Protein AF-A0A9E2HZ83-F1 (afdb_monomer)

Solvent-accessible surface area (backbone atoms only — not comparable to full-atom values): 4566 Å² total; per-residue (Å²): 135,85,84,52,80,85,37,61,69,48,35,45,56,51,20,62,61,38,40,78,82,33,53,73,57,18,46,54,45,37,55,59,38,34,74,79,39,78,81,46,46,66,50,28,46,51,46,12,53,54,28,43,77,72,69,38,53,71,62,12,48,53,30,39,50,53,26,52,53,51,60,69,71,46,75,78,78,79,76,77,126

Radius of gyration: 13.65 Å; Cα contacts (8 Å, |Δi|>4): 72; chains: 1; bounding box: 25×32×40 Å

Structure (mmCIF, N/CA/C/O backbone):
data_AF-A0A9E2HZ83-F1
#
_entry.id   AF-A0A9E2HZ83-F1
#
loop_
_atom_site.group_PDB
_atom_site.id
_atom_site.type_symbol
_atom_site.label_atom_id
_atom_site.labe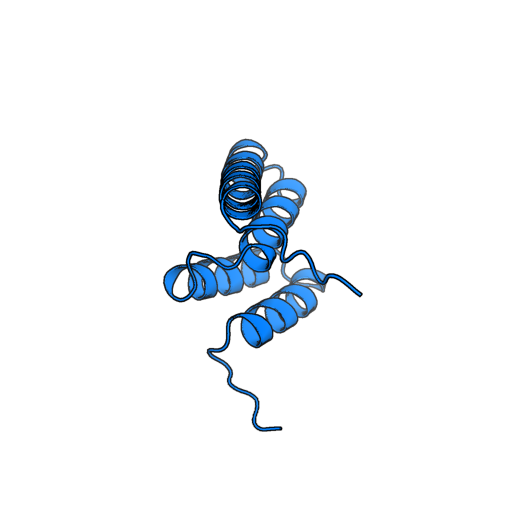l_al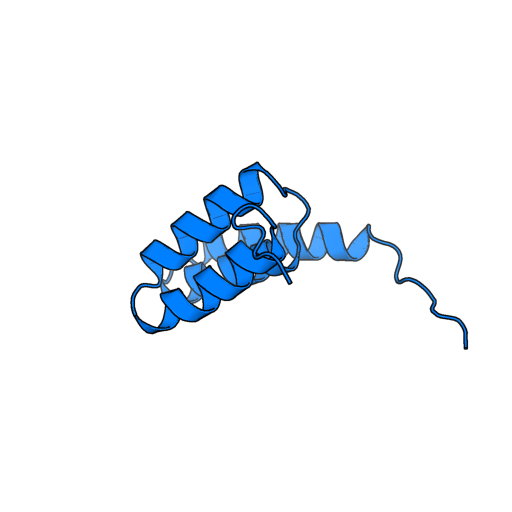t_id
_atom_site.label_comp_id
_atom_site.label_asym_id
_atom_site.label_entity_id
_atom_site.label_seq_id
_atom_site.pdbx_PDB_ins_code
_atom_site.Cartn_x
_atom_site.Cartn_y
_atom_site.Cartn_z
_atom_site.occupancy
_atom_site.B_iso_or_equiv
_atom_site.auth_seq_id
_atom_site.auth_comp_id
_atom_site.auth_asym_id
_atom_site.auth_atom_id
_atom_site.pdbx_PDB_model_num
ATOM 1 N N . ALA A 1 1 ? -0.184 -12.612 -24.912 1.00 51.31 1 ALA A N 1
ATOM 2 C CA . ALA A 1 1 ? 0.648 -11.849 -23.958 1.00 51.31 1 ALA A CA 1
ATOM 3 C C . ALA A 1 1 ? 0.862 -12.699 -22.709 1.00 51.31 1 ALA A C 1
ATOM 5 O O . ALA A 1 1 ? -0.119 -13.155 -22.136 1.00 51.31 1 ALA A O 1
ATOM 6 N N . LYS A 1 2 ? 2.111 -12.993 -22.327 1.00 52.59 2 LYS A N 1
ATOM 7 C CA . LYS A 1 2 ? 2.410 -13.783 -21.121 1.00 52.59 2 LYS A CA 1
ATOM 8 C C . LYS A 1 2 ? 2.230 -12.856 -19.917 1.00 52.59 2 LYS A C 1
ATOM 10 O O . LYS A 1 2 ? 2.906 -11.833 -19.845 1.00 52.59 2 LYS A O 1
ATOM 15 N N . LEU A 1 3 ? 1.283 -13.158 -19.030 1.00 57.75 3 LEU A N 1
ATOM 16 C CA . LEU A 1 3 ? 1.124 -12.408 -17.785 1.00 57.75 3 LEU A CA 1
ATOM 17 C C . LEU A 1 3 ? 2.440 -12.529 -17.011 1.00 57.75 3 LEU A C 1
ATOM 19 O O . LEU A 1 3 ? 2.902 -13.636 -16.746 1.00 57.75 3 LEU A O 1
ATOM 23 N N . ALA A 1 4 ? 3.070 -11.396 -16.713 1.00 67.06 4 ALA A N 1
ATOM 24 C CA . ALA A 1 4 ? 4.220 -11.329 -15.828 1.00 67.06 4 ALA A CA 1
ATOM 25 C C . ALA A 1 4 ? 3.677 -11.002 -14.432 1.00 67.06 4 ALA A C 1
ATOM 27 O O . ALA A 1 4 ? 3.471 -9.820 -14.138 1.00 67.06 4 ALA A O 1
ATOM 28 N N . PRO A 1 5 ? 3.405 -12.007 -13.576 1.00 67.69 5 PRO A N 1
ATOM 29 C CA . PRO A 1 5 ? 2.737 -11.793 -12.291 1.00 67.69 5 PRO A CA 1
ATOM 30 C C . PRO A 1 5 ? 3.529 -10.897 -11.328 1.00 67.69 5 PRO A C 1
ATOM 32 O O . PRO A 1 5 ? 2.979 -10.396 -10.356 1.00 67.69 5 PRO A O 1
ATOM 35 N N . GLN A 1 6 ? 4.815 -10.671 -11.612 1.00 75.06 6 GLN A N 1
ATOM 36 C CA . GLN A 1 6 ? 5.693 -9.776 -10.856 1.00 75.06 6 GLN A CA 1
ATOM 37 C C . GLN A 1 6 ? 5.822 -8.370 -11.468 1.00 75.06 6 GLN A C 1
ATOM 39 O O . GLN A 1 6 ? 6.574 -7.544 -10.952 1.00 75.06 6 GLN A O 1
ATOM 44 N N . SER A 1 7 ? 5.143 -8.092 -12.586 1.00 83.94 7 SER A N 1
ATOM 45 C CA . SER A 1 7 ? 5.125 -6.741 -13.148 1.00 83.94 7 SER A CA 1
ATOM 46 C C . SER A 1 7 ? 4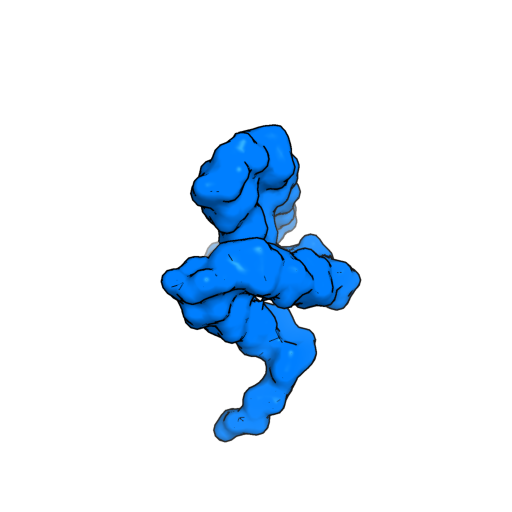.257 -5.833 -12.281 1.00 83.94 7 SER A C 1
ATOM 48 O O . SER A 1 7 ? 3.141 -6.210 -11.919 1.00 83.94 7 SER A O 1
ATOM 50 N N . ALA A 1 8 ? 4.752 -4.624 -12.007 1.00 84.75 8 ALA A N 1
ATOM 51 C CA . ALA A 1 8 ? 4.038 -3.611 -11.229 1.00 84.75 8 ALA A CA 1
ATOM 52 C C . ALA A 1 8 ? 2.602 -3.414 -11.742 1.00 84.75 8 ALA A C 1
ATOM 54 O O . ALA A 1 8 ? 1.637 -3.451 -10.984 1.00 84.75 8 ALA A O 1
ATOM 55 N N . ARG A 1 9 ? 2.450 -3.340 -13.073 1.00 88.38 9 ARG A N 1
ATOM 56 C CA . ARG A 1 9 ? 1.157 -3.182 -13.748 1.00 88.38 9 ARG A CA 1
ATOM 57 C C . ARG A 1 9 ? 0.198 -4.345 -13.491 1.00 88.38 9 ARG A C 1
ATOM 59 O O . ARG A 1 9 ? -0.987 -4.104 -13.285 1.00 88.38 9 ARG A O 1
ATOM 66 N N . TYR A 1 10 ? 0.677 -5.591 -13.513 1.00 90.25 10 TYR A N 1
ATOM 67 C CA . TYR A 1 10 ? -0.180 -6.739 -13.207 1.00 90.25 10 TYR A CA 1
ATOM 68 C C . TYR A 1 10 ? -0.623 -6.717 -11.744 1.00 90.25 10 TYR A C 1
ATOM 70 O O . TYR A 1 10 ? -1.808 -6.875 -11.465 1.00 90.25 10 TYR A O 1
ATOM 78 N N . GLN A 1 11 ? 0.314 -6.484 -10.822 1.00 91.19 11 GLN A N 1
ATOM 79 C CA . GLN A 1 11 ? 0.025 -6.440 -9.387 1.00 91.19 11 GLN A CA 1
ATOM 80 C C . GLN A 1 11 ? -0.956 -5.311 -9.046 1.00 91.19 11 GLN A C 1
ATOM 82 O O . GLN A 1 11 ? -1.867 -5.526 -8.251 1.00 91.19 11 GLN A O 1
ATOM 87 N N . TYR A 1 12 ? -0.831 -4.158 -9.708 1.00 93.00 12 TYR A N 1
ATOM 88 C CA . TYR A 1 12 ? -1.782 -3.054 -9.611 1.00 93.00 12 TYR A CA 1
ATOM 89 C C . TYR A 1 12 ? -3.191 -3.463 -10.061 1.00 93.00 12 TYR A C 1
ATOM 91 O O . TYR A 1 12 ? -4.137 -3.348 -9.286 1.00 93.00 12 TYR A O 1
ATOM 99 N N . VAL A 1 13 ? -3.346 -3.991 -11.283 1.00 93.44 13 VAL A N 1
ATOM 100 C CA . VAL A 1 13 ? -4.669 -4.385 -11.808 1.00 93.44 13 VAL A CA 1
ATOM 101 C C . VAL A 1 13 ? -5.298 -5.483 -10.948 1.00 93.44 13 VAL A C 1
ATOM 103 O O . VAL A 1 13 ? -6.492 -5.433 -10.657 1.00 93.44 13 VAL A O 1
ATOM 106 N N . TYR A 1 14 ? -4.493 -6.448 -10.498 1.00 93.75 14 TYR A N 1
ATOM 107 C CA . TYR A 1 14 ? -4.944 -7.496 -9.589 1.00 93.75 14 TYR A CA 1
ATOM 108 C C . TYR A 1 14 ? -5.435 -6.922 -8.253 1.00 93.75 14 TYR A C 1
ATOM 110 O O . TYR A 1 14 ? -6.517 -7.287 -7.798 1.00 93.75 14 TYR A O 1
ATOM 118 N N . ALA A 1 15 ? -4.695 -5.989 -7.649 1.00 94.88 15 ALA A N 1
ATOM 119 C CA . ALA A 1 15 ? -5.110 -5.341 -6.409 1.00 94.88 15 ALA A CA 1
ATOM 120 C C . ALA A 1 15 ? -6.397 -4.519 -6.576 1.00 94.88 15 ALA A C 1
ATOM 122 O O . ALA A 1 15 ? -7.255 -4.563 -5.700 1.00 94.88 15 ALA A O 1
ATOM 123 N N . VAL A 1 16 ? -6.567 -3.827 -7.708 1.00 95.06 16 VAL A N 1
ATOM 124 C CA . VAL A 1 16 ? -7.800 -3.080 -8.010 1.00 95.06 16 VAL A CA 1
ATOM 125 C C . VAL A 1 16 ? -9.012 -4.006 -8.093 1.00 95.06 16 VAL A C 1
ATOM 127 O O . VAL A 1 16 ? -10.068 -3.681 -7.553 1.00 95.06 16 VAL A O 1
ATOM 130 N N . ALA A 1 17 ? -8.868 -5.172 -8.726 1.00 96.12 17 ALA A N 1
ATOM 131 C CA . ALA A 1 17 ? -9.929 -6.174 -8.750 1.00 96.12 17 ALA A CA 1
ATOM 132 C C . ALA A 1 17 ? -10.208 -6.738 -7.345 1.00 96.12 17 ALA A C 1
ATOM 134 O O . ALA A 1 17 ? -11.364 -6.837 -6.940 1.00 96.12 17 ALA A O 1
ATOM 135 N N . LEU A 1 18 ? -9.156 -7.050 -6.581 1.00 96.75 18 LEU A N 1
ATOM 136 C CA . LEU A 1 18 ? -9.264 -7.608 -5.232 1.00 96.75 18 LEU A CA 1
ATOM 137 C C . LEU A 1 18 ? -9.933 -6.643 -4.242 1.00 96.75 18 LEU A C 1
ATOM 139 O O . LEU A 1 18 ? -10.694 -7.078 -3.381 1.00 96.75 18 LEU A O 1
ATOM 143 N N . ALA A 1 19 ? -9.705 -5.336 -4.386 1.00 96.00 19 ALA A N 1
ATOM 144 C CA . ALA A 1 19 ? -10.255 -4.312 -3.500 1.00 96.00 19 ALA A CA 1
ATOM 145 C C . ALA A 1 19 ? -11.792 -4.259 -3.494 1.00 96.00 19 ALA A C 1
ATOM 147 O O . ALA A 1 19 ? -12.370 -3.720 -2.554 1.00 96.00 19 ALA A O 1
ATOM 148 N N . GLN A 1 20 ? -12.460 -4.838 -4.498 1.00 95.00 20 GLN A N 1
ATOM 149 C CA . GLN A 1 20 ? -13.923 -4.936 -4.530 1.00 95.00 20 GLN A CA 1
ATOM 150 C C . GLN A 1 20 ? -14.478 -5.813 -3.399 1.00 95.00 20 GLN A C 1
ATOM 152 O O . GLN A 1 20 ? -15.611 -5.615 -2.971 1.00 95.00 20 GLN A O 1
ATOM 157 N N . THR A 1 21 ? -13.686 -6.772 -2.913 1.00 96.88 21 THR A N 1
ATOM 158 C CA . THR A 1 21 ? -14.102 -7.731 -1.879 1.00 96.88 21 THR A CA 1
ATOM 159 C C . THR A 1 21 ? -13.172 -7.761 -0.667 1.00 96.88 21 THR A C 1
ATOM 161 O O . THR A 1 21 ? -13.608 -8.126 0.419 1.00 96.88 21 THR A O 1
ATOM 164 N N . ASP A 1 22 ? -11.898 -7.395 -0.829 1.00 97.38 22 ASP A N 1
ATOM 165 C CA . ASP A 1 22 ? -10.879 -7.429 0.226 1.00 97.38 22 ASP A CA 1
ATOM 166 C C . ASP A 1 22 ? -9.888 -6.263 0.070 1.00 97.38 22 ASP A C 1
ATOM 168 O O . ASP A 1 22 ? -8.797 -6.394 -0.493 1.00 97.38 22 ASP A O 1
ATOM 172 N N . VAL A 1 23 ? -10.272 -5.092 0.589 1.00 97.06 23 VAL A N 1
ATOM 173 C CA . VAL A 1 23 ? -9.400 -3.905 0.630 1.00 97.06 23 VAL A CA 1
ATOM 174 C C . VAL A 1 23 ? -8.092 -4.180 1.398 1.00 97.06 23 VAL A C 1
ATOM 176 O O . VAL A 1 23 ? -7.025 -3.852 0.872 1.00 97.06 23 VAL A O 1
ATOM 179 N N . PRO A 1 24 ? -8.0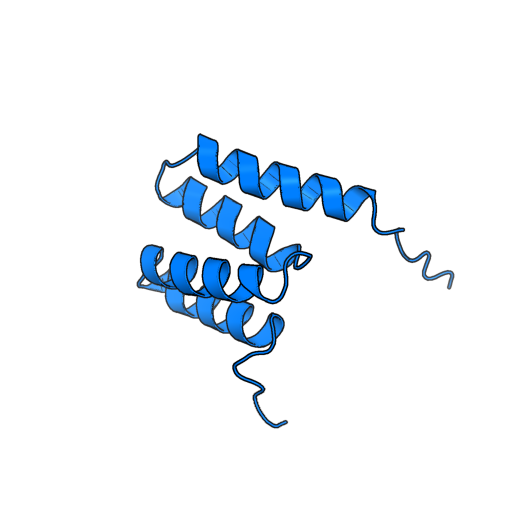94 -4.816 2.591 1.00 97.50 24 PRO A N 1
ATOM 180 C CA . PRO A 1 24 ? -6.851 -5.202 3.265 1.00 97.50 24 PRO A CA 1
ATOM 181 C C . PRO A 1 24 ? -5.935 -6.102 2.423 1.00 97.50 24 PRO A C 1
ATO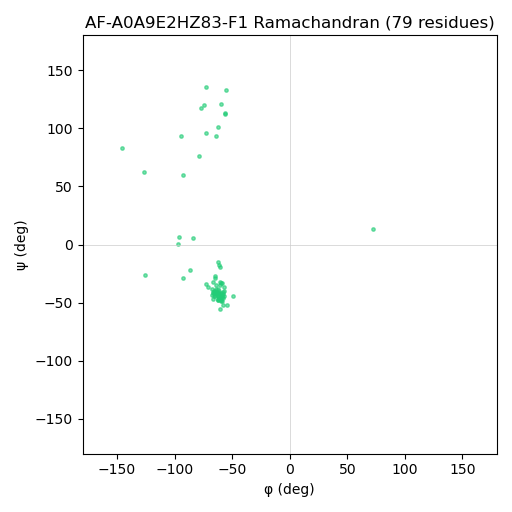M 183 O O . PRO A 1 24 ? -4.717 -5.919 2.434 1.00 97.50 24 PRO A O 1
ATOM 186 N N . GLY A 1 25 ? -6.490 -7.065 1.686 1.00 97.44 25 GLY A N 1
ATOM 187 C CA . GLY A 1 25 ? -5.737 -7.919 0.767 1.00 97.44 25 GLY A CA 1
ATOM 188 C C . GLY A 1 25 ? -5.127 -7.144 -0.396 1.00 97.44 25 GLY A C 1
ATOM 189 O O . GLY A 1 25 ? -3.943 -7.322 -0.695 1.00 97.44 25 GLY A O 1
ATOM 190 N N . ALA A 1 26 ? -5.892 -6.234 -1.002 1.00 97.56 26 ALA A N 1
ATOM 191 C CA . ALA A 1 26 ? -5.400 -5.347 -2.054 1.00 97.56 26 ALA A CA 1
ATOM 192 C C . ALA A 1 26 ? -4.216 -4.492 -1.578 1.00 97.56 26 ALA A C 1
ATOM 194 O O . ALA A 1 26 ? -3.208 -4.388 -2.279 1.00 97.56 26 ALA A O 1
ATOM 195 N N . ILE A 1 27 ? -4.290 -3.955 -0.355 1.00 97.94 27 ILE A N 1
ATOM 196 C CA . ILE A 1 27 ? -3.186 -3.209 0.265 1.00 97.94 27 ILE A CA 1
ATOM 197 C C . ILE A 1 27 ? -1.930 -4.081 0.372 1.00 97.94 27 ILE A C 1
ATOM 199 O O . ILE A 1 27 ? -0.872 -3.657 -0.086 1.00 97.94 27 ILE A O 1
ATOM 203 N N . ARG A 1 28 ? -2.029 -5.317 0.889 1.00 97.56 28 ARG A N 1
ATOM 204 C CA . ARG A 1 28 ? -0.860 -6.216 1.016 1.00 97.56 28 ARG A CA 1
ATOM 205 C C . ARG A 1 28 ? -0.179 -6.478 -0.330 1.00 97.56 28 ARG A C 1
ATOM 207 O O . ARG A 1 28 ? 1.051 -6.497 -0.412 1.00 97.56 28 ARG A O 1
ATOM 214 N N . VAL A 1 29 ? -0.967 -6.676 -1.389 1.00 96.12 29 VAL A N 1
ATOM 215 C CA . VAL A 1 29 ? -0.450 -6.867 -2.755 1.00 96.12 29 VAL A CA 1
ATOM 216 C C . VAL A 1 29 ? 0.310 -5.627 -3.225 1.00 96.12 29 VAL A C 1
ATOM 218 O O . VAL A 1 29 ? 1.429 -5.749 -3.727 1.00 96.12 29 VAL A O 1
ATOM 221 N N . LEU A 1 30 ? -0.278 -4.443 -3.050 1.00 96.62 30 LEU A N 1
ATOM 222 C CA . LEU A 1 30 ? 0.315 -3.177 -3.477 1.00 96.62 30 LEU A CA 1
ATOM 223 C C . LEU A 1 30 ? 1.584 -2.835 -2.691 1.00 96.62 30 LEU A C 1
ATOM 225 O O . LEU A 1 30 ? 2.575 -2.438 -3.295 1.00 96.62 30 LEU A O 1
ATOM 229 N N . GLU A 1 31 ? 1.606 -3.050 -1.376 1.00 96.38 31 GLU A N 1
ATOM 230 C CA . GLU A 1 31 ? 2.806 -2.843 -0.555 1.00 96.38 31 GLU A CA 1
ATOM 231 C C . GLU A 1 31 ? 3.941 -3.784 -0.978 1.00 96.38 31 GLU A C 1
ATOM 233 O O . GLU A 1 31 ? 5.084 -3.351 -1.128 1.00 96.38 31 GLU A O 1
ATOM 238 N N . THR A 1 32 ? 3.622 -5.049 -1.269 1.00 95.12 32 THR A N 1
ATOM 239 C CA . THR A 1 32 ? 4.598 -6.026 -1.781 1.00 95.12 32 THR A CA 1
ATOM 240 C C . THR A 1 32 ? 5.123 -5.633 -3.166 1.00 95.12 32 THR A C 1
ATOM 242 O O . THR A 1 32 ? 6.316 -5.768 -3.442 1.00 95.12 32 THR A O 1
ATOM 245 N N . SER A 1 33 ? 4.251 -5.134 -4.050 1.00 93.62 33 SER A N 1
ATOM 246 C CA . SER A 1 33 ? 4.642 -4.600 -5.363 1.00 93.62 33 SER A CA 1
ATOM 247 C C . SER A 1 33 ? 5.5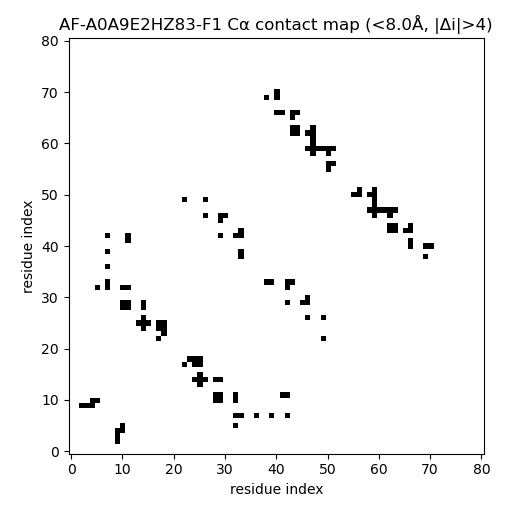94 -3.412 -5.208 1.00 93.62 33 SER A C 1
ATOM 249 O O . SER A 1 33 ? 6.663 -3.377 -5.818 1.00 93.62 33 SER A O 1
ATOM 251 N N . LEU A 1 34 ? 5.257 -2.475 -4.318 1.00 93.50 34 LEU A N 1
ATOM 252 C CA . LEU A 1 34 ? 6.014 -1.247 -4.093 1.00 93.50 34 LEU A CA 1
ATOM 253 C C . LEU A 1 34 ? 7.421 -1.503 -3.535 1.00 93.50 34 LEU A C 1
ATOM 255 O O . LEU A 1 34 ? 8.330 -0.731 -3.825 1.00 93.50 34 LEU A O 1
ATOM 259 N N . GLN A 1 35 ? 7.637 -2.587 -2.782 1.00 93.19 35 GLN A N 1
ATOM 260 C CA . GLN A 1 35 ? 8.984 -2.990 -2.345 1.00 93.19 35 GLN A CA 1
ATOM 261 C C . GLN A 1 35 ? 9.918 -3.289 -3.527 1.00 93.19 35 GLN A C 1
ATOM 263 O O . GLN A 1 35 ? 11.119 -3.048 -3.437 1.00 93.19 35 GLN A O 1
ATOM 268 N N . LYS A 1 36 ? 9.371 -3.794 -4.638 1.00 90.88 36 LYS A N 1
ATOM 269 C CA . LYS A 1 36 ? 10.122 -4.100 -5.866 1.00 90.88 36 LYS A CA 1
ATOM 270 C C . LYS A 1 36 ? 10.124 -2.934 -6.855 1.00 90.88 36 LYS A C 1
ATOM 272 O O . LYS A 1 36 ? 11.077 -2.776 -7.609 1.00 90.88 36 LYS A O 1
ATOM 277 N N . HIS A 1 37 ? 9.071 -2.119 -6.830 1.00 89.62 37 HIS A N 1
ATOM 278 C CA . HIS A 1 37 ? 8.805 -1.038 -7.781 1.00 89.62 37 HIS A CA 1
ATOM 279 C C . HIS A 1 37 ? 8.565 0.282 -7.040 1.00 89.62 37 HIS A C 1
ATOM 281 O O . HIS A 1 37 ? 7.485 0.863 -7.101 1.00 89.62 37 HIS A O 1
ATOM 287 N N . THR A 1 38 ? 9.573 0.762 -6.310 1.00 87.56 38 THR A N 1
ATOM 288 C CA . THR A 1 38 ? 9.448 1.879 -5.346 1.00 87.56 38 THR A CA 1
ATOM 289 C C . THR A 1 38 ? 8.998 3.214 -5.950 1.00 87.56 38 THR A C 1
ATOM 291 O O . THR A 1 38 ? 8.519 4.081 -5.213 1.00 87.56 38 THR A O 1
ATOM 294 N N . GLY A 1 39 ? 9.146 3.371 -7.269 1.00 88.56 39 GLY A N 1
ATOM 295 C CA . GLY A 1 39 ? 8.725 4.533 -8.050 1.00 88.56 39 GLY A CA 1
ATOM 296 C C . GLY A 1 39 ? 7.357 4.403 -8.728 1.00 88.56 39 GLY A C 1
ATOM 297 O O . GLY A 1 39 ? 7.002 5.276 -9.516 1.00 88.56 39 GLY A O 1
ATOM 298 N N . ASP A 1 40 ? 6.591 3.337 -8.473 1.00 93.50 40 ASP A N 1
ATOM 299 C CA . ASP A 1 40 ? 5.266 3.165 -9.076 1.00 93.50 40 ASP A CA 1
ATOM 300 C C . ASP A 1 40 ? 4.236 4.126 -8.454 1.00 93.50 40 ASP A C 1
ATOM 302 O O . ASP A 1 40 ? 3.617 3.865 -7.419 1.00 93.50 40 ASP A O 1
ATOM 306 N N . ILE A 1 41 ? 4.045 5.258 -9.132 1.00 93.88 41 ILE A N 1
ATOM 307 C CA . ILE A 1 41 ? 3.113 6.322 -8.746 1.00 93.88 41 ILE A CA 1
ATOM 308 C C . ILE A 1 41 ? 1.663 5.818 -8.684 1.00 93.88 41 ILE A C 1
ATOM 310 O O . ILE A 1 41 ? 0.913 6.253 -7.811 1.00 93.88 41 ILE A O 1
ATOM 314 N N . GLN A 1 42 ? 1.262 4.892 -9.561 1.00 93.81 42 GLN A N 1
ATOM 315 C CA . GLN A 1 42 ? -0.105 4.356 -9.567 1.00 93.81 42 GLN A CA 1
ATOM 316 C C . GLN A 1 42 ? -0.360 3.520 -8.312 1.00 93.81 42 GLN A C 1
ATOM 318 O O . GLN A 1 42 ? -1.380 3.693 -7.643 1.00 93.81 42 GLN A O 1
ATOM 323 N N . THR A 1 43 ? 0.608 2.679 -7.943 1.00 95.94 43 THR A N 1
ATOM 324 C CA . THR A 1 43 ? 0.570 1.905 -6.696 1.00 95.94 43 THR A CA 1
ATOM 325 C C . THR A 1 43 ? 0.504 2.819 -5.466 1.00 95.94 43 THR A C 1
ATOM 327 O O . THR A 1 43 ? -0.289 2.568 -4.558 1.00 95.94 43 THR A O 1
ATOM 330 N N . LEU A 1 44 ? 1.265 3.919 -5.439 1.00 97.19 44 LEU A N 1
ATOM 331 C CA . LEU A 1 44 ? 1.236 4.880 -4.328 1.00 97.19 44 LEU A CA 1
ATOM 332 C C . LEU A 1 44 ? -0.121 5.591 -4.184 1.00 97.19 44 LEU A C 1
ATOM 334 O O . LEU A 1 44 ? -0.624 5.726 -3.068 1.00 97.19 44 LEU A O 1
ATOM 338 N N . PHE A 1 45 ? -0.743 6.014 -5.288 1.00 97.62 45 PHE A N 1
ATOM 339 C CA . PHE A 1 45 ? -2.082 6.611 -5.235 1.00 97.62 45 PHE A CA 1
ATOM 340 C C . PHE A 1 45 ? -3.161 5.601 -4.830 1.00 97.62 45 PHE A C 1
ATOM 342 O O . PHE A 1 45 ? -4.043 5.945 -4.043 1.00 97.62 45 PHE A O 1
ATOM 349 N N . ALA A 1 46 ? -3.077 4.353 -5.301 1.00 97.19 46 ALA A N 1
ATOM 350 C CA . ALA A 1 46 ? -4.005 3.304 -4.883 1.00 97.19 46 ALA A CA 1
ATOM 351 C C . ALA A 1 46 ? -3.899 3.016 -3.378 1.00 97.19 46 ALA A C 1
ATOM 353 O O . ALA A 1 46 ? -4.919 2.973 -2.694 1.00 97.19 46 ALA A O 1
ATOM 354 N N . LEU A 1 47 ? -2.677 2.910 -2.839 1.00 98.06 47 LEU A N 1
ATOM 355 C CA . LEU A 1 47 ? -2.458 2.759 -1.397 1.00 98.06 47 LEU A CA 1
ATOM 356 C C . LEU A 1 47 ? -3.047 3.929 -0.615 1.00 98.06 47 LEU A C 1
ATOM 358 O O . LEU A 1 47 ? -3.744 3.706 0.370 1.00 98.06 47 LEU A O 1
ATOM 362 N N . SER A 1 48 ? -2.826 5.164 -1.074 1.00 98.38 48 SER A N 1
ATOM 363 C CA . SER A 1 48 ? -3.439 6.343 -0.462 1.00 98.38 48 SER A CA 1
ATOM 364 C C . SER A 1 48 ? -4.965 6.214 -0.386 1.00 98.38 48 SER A C 1
ATOM 366 O O . SER A 1 48 ? -5.530 6.310 0.700 1.00 98.38 48 SER A O 1
ATOM 368 N N . SER A 1 49 ? -5.619 5.896 -1.507 1.00 97.94 49 SER A N 1
ATOM 369 C CA . SER A 1 49 ? -7.076 5.753 -1.572 1.00 97.94 49 SER A CA 1
ATOM 370 C C . SER A 1 49 ? -7.606 4.632 -0.673 1.00 97.94 49 SER A C 1
ATOM 372 O O . SER A 1 49 ? -8.587 4.830 0.039 1.00 97.94 49 SER A O 1
ATOM 374 N N . TYR A 1 50 ? -6.957 3.469 -0.648 1.00 97.94 50 TYR A N 1
ATOM 375 C CA . TYR A 1 50 ? -7.410 2.349 0.180 1.00 97.94 50 TYR A CA 1
ATOM 376 C C . TYR A 1 50 ? -7.200 2.598 1.672 1.00 97.94 50 TYR A C 1
ATOM 378 O O . TYR A 1 50 ? -8.056 2.238 2.479 1.00 97.94 50 TYR A O 1
ATOM 386 N N . TYR A 1 51 ? -6.109 3.262 2.055 1.00 98.19 51 TYR A N 1
ATOM 387 C CA . TYR A 1 51 ? -5.918 3.682 3.439 1.00 98.19 51 TYR A CA 1
ATOM 388 C C . TYR A 1 51 ? -6.938 4.750 3.869 1.00 98.19 51 TYR A C 1
ATOM 390 O O . TYR A 1 51 ? -7.372 4.722 5.021 1.00 98.19 51 TYR A O 1
ATOM 398 N N . GLU A 1 52 ? -7.382 5.623 2.958 1.00 97.56 52 GLU A N 1
ATOM 399 C CA . GLU A 1 52 ? -8.476 6.578 3.199 1.00 97.56 52 GLU A CA 1
ATOM 400 C C . GLU A 1 52 ? -9.797 5.846 3.501 1.00 97.56 52 GLU A C 1
ATOM 402 O O . GLU A 1 52 ? -10.443 6.132 4.507 1.00 97.56 52 GLU A O 1
ATOM 407 N N . VAL A 1 53 ? -10.153 4.838 2.689 1.00 95.44 53 VAL A N 1
ATOM 408 C CA . VAL A 1 53 ? -11.365 4.010 2.872 1.00 95.44 53 VAL A CA 1
ATOM 409 C C . VAL A 1 53 ? -11.371 3.290 4.225 1.00 95.44 53 VAL A C 1
ATOM 411 O O . VAL A 1 53 ? -12.425 3.114 4.829 1.00 95.44 53 VAL A O 1
ATOM 414 N N . LEU A 1 54 ? -10.198 2.904 4.733 1.00 96.38 54 LEU A N 1
ATOM 415 C CA . LEU A 1 54 ? -10.050 2.271 6.047 1.00 96.38 54 LEU A CA 1
ATOM 416 C C . LEU A 1 54 ? -9.961 3.273 7.217 1.00 96.38 54 LEU A C 1
ATOM 418 O O . LEU A 1 54 ? -9.678 2.858 8.342 1.00 96.38 54 LEU A O 1
ATOM 422 N N . GLY A 1 55 ? -10.140 4.577 6.976 1.00 97.44 55 GLY A N 1
ATOM 423 C CA . GLY A 1 55 ? -10.058 5.622 8.005 1.00 97.44 55 GLY A CA 1
ATOM 424 C C . GLY A 1 55 ? -8.637 5.909 8.506 1.00 97.44 55 GLY A C 1
ATOM 425 O O . GLY A 1 55 ? -8.450 6.570 9.526 1.00 97.44 55 GLY A O 1
ATOM 426 N N . LYS A 1 56 ? -7.606 5.422 7.807 1.00 97.75 56 LYS A N 1
ATOM 427 C CA . LYS A 1 56 ? -6.190 5.586 8.171 1.00 97.75 56 LYS A CA 1
ATOM 428 C C . LYS A 1 56 ? -5.593 6.820 7.490 1.00 97.75 56 LYS A C 1
ATOM 430 O O . LYS A 1 56 ? -4.619 6.725 6.741 1.00 97.75 56 LYS A O 1
ATOM 435 N N . SER A 1 57 ? -6.169 7.989 7.766 1.00 95.75 57 SER A N 1
ATOM 436 C CA . SER A 1 57 ? -5.869 9.247 7.062 1.00 95.75 57 SER A CA 1
ATOM 437 C C . SER A 1 57 ? -4.389 9.651 7.099 1.00 95.75 57 SER A C 1
ATOM 439 O O . SER A 1 57 ? -3.863 10.121 6.093 1.00 95.75 57 SER A O 1
ATOM 441 N N . THR A 1 58 ? -3.674 9.416 8.206 1.00 98.00 58 THR A N 1
ATOM 442 C CA . THR A 1 58 ? -2.229 9.705 8.288 1.00 98.00 58 THR A CA 1
ATOM 443 C C . THR A 1 58 ? -1.429 8.880 7.279 1.00 98.00 58 THR A C 1
ATOM 445 O O . THR A 1 58 ? -0.605 9.418 6.542 1.00 98.00 58 THR A O 1
ATOM 448 N N . THR A 1 59 ? -1.694 7.574 7.199 1.00 97.56 59 THR A N 1
ATOM 449 C CA . THR A 1 59 ? -1.030 6.673 6.247 1.00 97.56 59 THR A CA 1
ATOM 450 C C . THR A 1 59 ? -1.421 7.010 4.809 1.00 97.56 59 THR A C 1
ATOM 452 O O . THR A 1 59 ? -0.564 7.059 3.926 1.00 97.56 59 THR A O 1
ATOM 455 N N . ALA A 1 60 ? -2.699 7.318 4.574 1.00 98.25 60 ALA A N 1
ATOM 456 C CA . ALA A 1 60 ? -3.185 7.756 3.270 1.00 98.25 60 ALA A CA 1
ATOM 457 C C . ALA A 1 60 ? -2.444 9.009 2.776 1.00 98.25 60 ALA A C 1
ATOM 459 O O . ALA A 1 60 ? -1.998 9.063 1.624 1.00 98.25 60 ALA A O 1
ATOM 460 N N . GLN A 1 61 ? -2.247 9.988 3.664 1.00 98.25 61 GLN A N 1
ATOM 461 C CA . GLN A 1 61 ? -1.538 11.226 3.360 1.00 98.25 61 GLN A CA 1
ATOM 462 C C . GLN A 1 61 ? -0.052 10.988 3.056 1.00 98.25 61 GLN A C 1
ATOM 464 O O . GLN A 1 61 ? 0.468 11.585 2.113 1.00 98.25 61 GLN A O 1
ATOM 469 N N . GLN A 1 62 ? 0.621 10.096 3.787 1.00 97.88 62 GLN A N 1
ATOM 470 C CA . GLN A 1 62 ? 2.026 9.750 3.531 1.00 97.88 62 GLN A CA 1
ATOM 471 C C . GLN A 1 62 ? 2.230 9.188 2.118 1.00 97.88 62 GLN A C 1
ATOM 473 O O . GLN A 1 62 ? 3.105 9.649 1.379 1.00 97.88 62 GLN A O 1
ATOM 478 N N . TYR A 1 63 ? 1.393 8.231 1.706 1.00 97.75 63 TYR A N 1
ATOM 479 C CA . TYR A 1 63 ? 1.467 7.661 0.359 1.00 97.75 63 TYR A CA 1
ATOM 480 C C . TYR A 1 63 ? 1.145 8.691 -0.728 1.00 97.75 63 TYR A C 1
ATOM 482 O O . TYR A 1 63 ? 1.848 8.752 -1.740 1.00 97.75 63 TYR A O 1
ATOM 490 N N . ARG A 1 64 ? 0.147 9.553 -0.493 1.00 97.44 64 ARG A N 1
ATOM 491 C CA . ARG A 1 64 ? -0.191 10.653 -1.404 1.00 97.44 64 ARG A CA 1
ATOM 492 C C . ARG A 1 64 ? 0.976 11.612 -1.597 1.00 97.44 64 ARG A C 1
ATOM 494 O O . ARG A 1 64 ? 1.311 11.939 -2.730 1.00 97.44 64 ARG A O 1
ATOM 501 N N . GLN A 1 65 ? 1.605 12.048 -0.508 1.00 97.06 65 GLN A N 1
ATOM 502 C CA . GLN A 1 65 ? 2.756 12.948 -0.567 1.00 97.06 65 GLN A CA 1
ATOM 503 C C . GLN A 1 65 ? 3.897 12.316 -1.360 1.00 97.06 65 GLN A C 1
ATOM 505 O O . GLN A 1 65 ? 4.435 12.956 -2.257 1.00 97.06 65 GLN A O 1
ATOM 510 N N . LYS A 1 66 ? 4.205 11.038 -1.112 1.00 95.62 66 LYS A N 1
ATOM 511 C CA . LYS A 1 66 ? 5.239 10.319 -1.865 1.00 95.62 66 LYS A CA 1
ATOM 512 C C . LYS A 1 66 ? 4.935 10.270 -3.367 1.00 95.62 66 LYS A C 1
ATOM 514 O O . LYS A 1 66 ? 5.832 10.516 -4.173 1.00 95.62 66 LYS A O 1
ATOM 519 N N . ALA A 1 67 ? 3.684 9.999 -3.747 1.00 95.44 67 ALA A N 1
ATOM 520 C CA . ALA A 1 67 ? 3.256 9.997 -5.147 1.00 95.44 67 ALA A CA 1
ATOM 521 C C . ALA A 1 67 ? 3.422 11.379 -5.802 1.00 95.44 67 ALA A C 1
ATOM 523 O O . ALA A 1 67 ? 3.967 11.492 -6.899 1.00 95.44 67 ALA A O 1
ATOM 524 N N . GLU A 1 68 ? 2.997 12.435 -5.108 1.00 95.06 68 GLU A N 1
ATOM 525 C CA . GLU A 1 68 ? 3.099 13.824 -5.567 1.00 95.06 68 GLU A CA 1
ATOM 526 C C . GLU A 1 68 ? 4.549 14.291 -5.719 1.00 95.06 68 GLU A C 1
ATOM 528 O O . GLU A 1 68 ? 4.898 14.941 -6.707 1.00 95.06 68 GLU A O 1
ATOM 533 N N . THR A 1 69 ? 5.411 13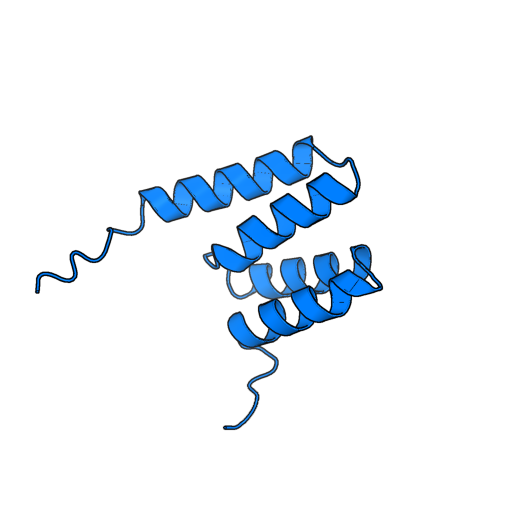.923 -4.770 1.00 93.88 69 THR A N 1
ATOM 534 C CA . THR A 1 69 ? 6.850 14.180 -4.836 1.00 93.88 69 THR A CA 1
ATOM 535 C C . THR A 1 69 ? 7.443 13.547 -6.091 1.00 93.88 69 THR A C 1
ATOM 537 O O . THR A 1 69 ? 8.068 14.247 -6.883 1.00 93.88 69 THR A O 1
ATOM 540 N N . LEU A 1 70 ? 7.196 12.255 -6.330 1.00 91.19 70 LEU A N 1
ATOM 541 C CA . LEU A 1 70 ? 7.703 11.570 -7.523 1.00 91.19 70 LEU A CA 1
ATOM 542 C C . LEU A 1 70 ? 7.155 12.181 -8.817 1.00 91.19 70 LEU A C 1
ATOM 544 O O . LEU A 1 70 ? 7.917 12.420 -9.748 1.00 91.19 70 LEU A O 1
ATOM 548 N N . ARG A 1 71 ? 5.858 12.506 -8.862 1.00 88.94 71 ARG A N 1
ATOM 549 C CA . ARG A 1 71 ? 5.227 13.138 -10.029 1.00 88.94 71 ARG A CA 1
ATOM 550 C C . ARG A 1 71 ? 5.851 14.491 -10.380 1.00 88.94 71 ARG A C 1
ATOM 552 O O . ARG A 1 71 ? 5.896 14.838 -11.552 1.00 88.94 71 ARG A O 1
ATOM 559 N N . ARG A 1 72 ? 6.311 15.255 -9.385 1.00 87.12 72 ARG A N 1
ATOM 560 C CA . ARG A 1 72 ? 6.984 16.546 -9.593 1.00 87.12 72 ARG A CA 1
ATOM 561 C C . ARG A 1 72 ? 8.398 16.389 -10.155 1.00 87.12 72 ARG A C 1
ATOM 563 O O . ARG A 1 72 ? 8.840 17.252 -10.903 1.00 87.12 72 ARG A O 1
ATOM 570 N N . PHE A 1 73 ? 9.102 15.328 -9.764 1.00 81.50 73 PHE A N 1
ATOM 571 C CA . PHE A 1 73 ? 10.482 15.078 -10.187 1.00 81.50 73 PHE A CA 1
ATOM 572 C C . PHE A 1 73 ? 10.595 14.329 -11.514 1.00 81.50 73 PHE A C 1
ATOM 574 O O . PHE A 1 73 ? 11.629 14.426 -12.171 1.00 81.50 73 PHE A O 1
ATOM 581 N N . LEU A 1 74 ? 9.554 13.607 -11.932 1.00 68.38 74 LEU A N 1
ATOM 582 C CA . LEU A 1 74 ? 9.490 13.085 -13.290 1.00 68.38 74 LEU A CA 1
ATOM 583 C C . LEU A 1 74 ? 9.174 14.249 -14.240 1.00 68.38 74 LEU A C 1
ATOM 585 O O . LEU A 1 74 ? 8.130 14.886 -14.070 1.00 68.38 74 LEU A O 1
ATOM 589 N N . PRO A 1 75 ? 10.040 14.557 -15.225 1.00 60.69 75 PRO A N 1
ATOM 590 C CA . PRO A 1 75 ? 9.712 15.564 -16.220 1.00 60.69 75 PRO A CA 1
ATOM 591 C C . PRO A 1 75 ? 8.389 15.167 -16.874 1.00 60.69 75 PRO A C 1
ATOM 593 O O . PRO A 1 75 ? 8.197 14.007 -17.251 1.00 60.69 75 PRO A O 1
ATOM 596 N N . LYS A 1 76 ? 7.463 16.126 -17.002 1.00 58.97 76 LYS A N 1
ATOM 597 C CA . LYS A 1 76 ? 6.366 15.966 -17.955 1.00 58.97 76 LYS A CA 1
ATOM 598 C C . LYS A 1 76 ? 7.059 15.738 -19.288 1.00 58.97 76 LYS A C 1
ATOM 600 O O . LYS A 1 76 ? 7.797 16.613 -19.730 1.00 58.97 76 LYS A O 1
ATOM 605 N N . VAL A 1 77 ? 6.923 14.541 -19.850 1.00 59.84 77 VAL A N 1
ATOM 606 C CA . VAL A 1 77 ? 7.405 14.292 -21.203 1.00 59.84 77 VAL A CA 1
ATOM 607 C C . VAL A 1 77 ? 6.586 15.234 -22.068 1.00 59.84 77 VAL A C 1
ATOM 609 O O . VAL A 1 77 ? 5.398 14.991 -22.278 1.00 59.84 77 VAL A O 1
ATOM 612 N N . ASP A 1 78 ? 7.192 16.354 -22.457 1.00 56.72 78 ASP A N 1
ATOM 613 C CA . ASP A 1 78 ? 6.654 17.230 -23.481 1.00 56.72 78 ASP A CA 1
ATOM 614 C C . ASP A 1 78 ? 6.672 16.376 -24.744 1.00 56.72 78 ASP A C 1
ATOM 616 O O . ASP A 1 78 ? 7.699 16.174 -25.392 1.00 56.72 78 ASP A O 1
ATOM 620 N N . THR A 1 79 ? 5.545 15.726 -25.000 1.00 56.84 79 THR A N 1
ATOM 621 C CA . THR A 1 79 ? 5.284 15.072 -26.272 1.00 56.84 79 THR A CA 1
ATOM 622 C C . THR A 1 79 ? 4.894 16.217 -27.184 1.00 56.84 79 THR A C 1
ATOM 624 O O . THR A 1 79 ? 3.718 16.488 -27.382 1.00 56.84 79 THR A O 1
ATOM 627 N N . GLY A 1 80 ? 5.912 16.973 -27.606 1.00 55.28 80 GLY A N 1
ATOM 628 C CA . GLY A 1 80 ? 5.773 17.960 -28.661 1.00 55.28 80 GLY A CA 1
ATOM 629 C C . GLY A 1 80 ? 5.241 17.239 -29.890 1.00 55.28 80 GLY A C 1
ATOM 630 O O . GLY A 1 80 ? 5.915 16.350 -30.416 1.00 55.28 80 GLY A O 1
ATOM 631 N N . GLU A 1 81 ? 4.003 17.566 -30.243 1.00 42.19 81 GLU A N 1
ATOM 632 C CA . GLU A 1 81 ? 3.388 17.267 -31.537 1.00 42.19 81 GLU A CA 1
ATOM 633 C C . GLU A 1 81 ? 4.045 18.091 -32.651 1.00 42.19 81 GLU A C 1
ATOM 635 O O . GLU A 1 81 ? 4.437 19.254 -32.386 1.00 42.19 81 GLU A O 1
#

pLDDT: mean 88.57, std 14.21, range [42.19, 98.38]

Secondary structure (DSSP, 8-state):
----TTSHHHHHHHHHHHTTT-HHHHHHHHHHHHHH-TT-HHHHHHHHHHHHHTT-HHHHHHHHHHHHHHHHHS-------

Nearest PDB structures (foldseek):
  2hyz-assembly1_A-2  TM=8.8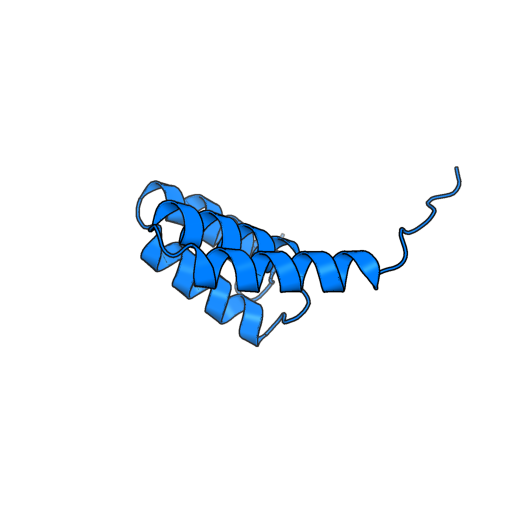51E-01  e=1.335E-02  unclassified
  5bnw-assembly1_A  TM=9.310E-01  e=8.599E-02  Homo sapiens
  5lwv-assembly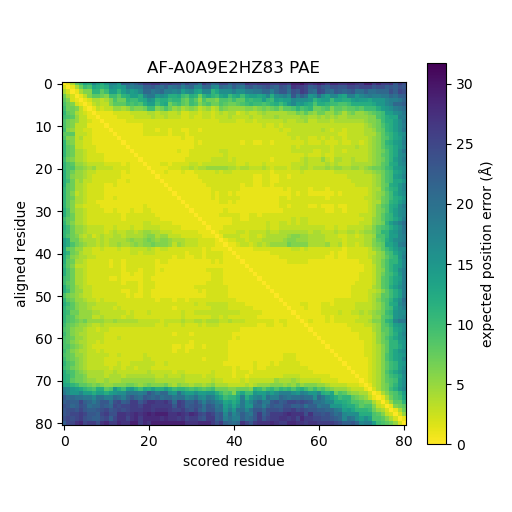1_A  TM=9.204E-01  e=1.262E-01  Homo sapiens
  3vtx-assembly2_B  TM=8.591E-01  e=1.131E-01  Candidatus Magnetobacterium bavaricum
  2vgy-assembly1_A-2  TM=8.799E-01  e=2.870E-01  Yersinia enterocolitica

Sequence (81 aa):
AKLAPQSARYQYVYAVALAQTDVPGAIRVLETSLQKHTGDIQTLFALSSYYEVLGKSTTAQQYRQKAETLRRFLPKVDTGE

Mean predicted aligned error: 5.85 Å

Foldseek 3Di:
DDDPCLDLVNLLVVLVVVCVPCLVVSLVSLVVSCVVVVLPLSSLQSNLVSCVVVVNNVRSVVSVVSSVVSVVPPPPPCPPD